Protein AF-A0A3C0Z2P7-F1 (afdb_monomer_lite)

Radius of gyration: 19.49 Å; chains: 1; bounding box: 32×28×51 Å

Secondary structure (DSSP, 8-state):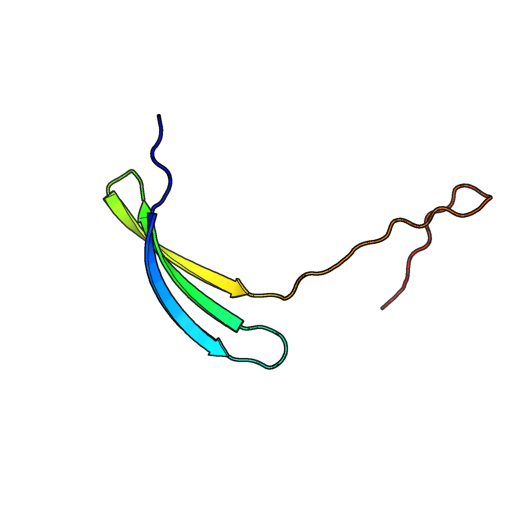
-PPPPEEEEEEEEEE-SS-EEEEEEEE-TTS-EEEEEEEE---------B-TTSPBP----

Foldseek 3Di:
DQDDWAFDDKDWPADDPAWTWMKTWTQHSVRDIDIDTDIDGDDDDDDFDADPVRDTDDDDD

pLDDT: mean 94.74, std 8.0, range [50.16, 98.44]

Structure (mmCIF, N/CA/C/O backbone):
data_AF-A0A3C0Z2P7-F1
#
_entry.id   AF-A0A3C0Z2P7-F1
#
loop_
_atom_site.group_PDB
_atom_site.id
_atom_site.type_symbol
_atom_site.label_atom_id
_atom_site.label_alt_id
_atom_site.label_comp_id
_atom_site.label_asym_id
_atom_site.label_entity_id
_atom_site.label_seq_id
_atom_site.pdbx_PDB_ins_code
_atom_site.Cartn_x
_atom_site.Cartn_y
_atom_site.Cartn_z
_atom_site.occupancy
_atom_site.B_iso_or_equiv
_atom_site.auth_seq_id
_atom_site.auth_comp_id
_atom_site.auth_asym_id
_atom_site.auth_atom_id
_atom_site.pdbx_PDB_model_num
ATOM 1 N N . MET A 1 1 ? 7.980 17.334 22.831 1.00 50.16 1 MET A N 1
ATOM 2 C CA . MET A 1 1 ? 7.907 16.138 21.969 1.00 50.16 1 MET A CA 1
ATOM 3 C C . MET A 1 1 ? 6.439 15.787 21.824 1.00 50.16 1 MET A C 1
ATOM 5 O O . MET A 1 1 ? 5.808 15.502 22.833 1.00 50.16 1 MET A O 1
ATOM 9 N N . THR A 1 2 ? 5.868 15.928 20.630 1.00 63.62 2 THR A N 1
ATOM 10 C CA . THR A 1 2 ? 4.492 15.492 20.353 1.00 63.62 2 THR A CA 1
ATOM 11 C C . THR A 1 2 ? 4.506 13.968 20.362 1.00 63.62 2 THR A C 1
ATOM 13 O O . THR A 1 2 ? 5.304 13.383 19.637 1.00 63.62 2 THR A O 1
ATOM 16 N N . GLN A 1 3 ? 3.727 13.330 21.236 1.00 73.00 3 GLN A N 1
ATOM 17 C CA . GLN A 1 3 ? 3.628 11.869 21.230 1.00 73.00 3 GLN A CA 1
ATOM 18 C C . GLN A 1 3 ? 3.032 11.415 19.891 1.00 73.00 3 GLN A C 1
ATOM 20 O O . GLN A 1 3 ? 2.237 12.143 19.295 1.00 73.00 3 GLN A O 1
ATOM 25 N N . GLU A 1 4 ? 3.440 10.252 19.396 1.00 87.12 4 GLU A N 1
ATOM 26 C CA . GLU A 1 4 ? 2.876 9.668 18.178 1.00 87.12 4 GLU A CA 1
ATOM 27 C C . GLU A 1 4 ? 1.552 8.955 18.499 1.00 87.12 4 GLU A C 1
ATOM 29 O O . GLU A 1 4 ? 1.373 8.485 19.627 1.00 87.12 4 GLU A O 1
ATOM 34 N N . PRO A 1 5 ? 0.597 8.887 17.554 1.00 91.75 5 PRO A N 1
ATOM 35 C CA . PRO A 1 5 ? -0.614 8.100 17.746 1.00 91.75 5 PRO A CA 1
ATOM 36 C C . PRO A 1 5 ? -0.265 6.628 18.005 1.00 91.75 5 PRO A C 1
ATOM 38 O O . PRO A 1 5 ? 0.520 6.025 17.275 1.00 91.75 5 PRO A O 1
ATOM 41 N N . GLN A 1 6 ? -0.864 6.045 19.042 1.00 96.06 6 GLN A N 1
ATOM 42 C CA . GLN A 1 6 ? -0.603 4.668 19.455 1.00 96.06 6 GLN A CA 1
ATOM 43 C C . GLN A 1 6 ? -1.707 3.743 18.943 1.00 96.06 6 GLN A C 1
ATOM 45 O O . GLN A 1 6 ? -2.880 3.973 19.226 1.00 96.06 6 GLN A O 1
ATOM 50 N N . LEU A 1 7 ? -1.353 2.664 18.241 1.00 97.06 7 LEU A N 1
ATOM 51 C CA . LEU A 1 7 ? -2.310 1.616 17.881 1.00 97.06 7 LEU A CA 1
ATOM 52 C C . LEU A 1 7 ? -2.804 0.893 19.143 1.00 97.06 7 LEU A C 1
ATOM 54 O O . LEU A 1 7 ? -1.998 0.357 19.903 1.00 97.06 7 LEU A O 1
ATOM 58 N N . ILE A 1 8 ? -4.122 0.858 19.346 1.00 97.69 8 ILE A N 1
ATOM 59 C CA . ILE A 1 8 ? -4.753 0.228 20.519 1.00 97.69 8 ILE A CA 1
ATOM 60 C C . ILE A 1 8 ? -5.679 -0.936 20.154 1.00 97.69 8 ILE A C 1
ATOM 62 O O . ILE A 1 8 ? -5.914 -1.812 20.984 1.00 97.69 8 ILE A O 1
ATOM 66 N N . ARG A 1 9 ? -6.183 -0.994 18.916 1.00 98.00 9 ARG A N 1
ATOM 67 C CA . ARG A 1 9 ? -6.974 -2.125 18.415 1.00 98.00 9 ARG A CA 1
ATOM 68 C C . ARG A 1 9 ? -6.773 -2.291 16.919 1.00 98.00 9 ARG A C 1
ATOM 70 O O . ARG A 1 9 ? -6.683 -1.306 16.196 1.00 98.00 9 ARG A O 1
ATOM 77 N N . GLN A 1 10 ? -6.764 -3.538 16.468 1.00 97.56 10 GLN A N 1
ATOM 78 C CA . GLN A 1 10 ? -6.638 -3.891 15.061 1.00 97.56 10 GLN A CA 1
ATOM 79 C C . GLN A 1 10 ? -7.666 -4.970 14.722 1.00 97.56 10 GLN A C 1
ATOM 81 O O . GLN A 1 10 ? -7.773 -5.965 15.439 1.00 97.56 10 GLN A O 1
ATOM 86 N N . GLU A 1 11 ? -8.425 -4.792 13.645 1.00 98.00 11 GLU A N 1
ATOM 87 C CA . GLU A 1 11 ? -9.432 -5.761 13.212 1.00 98.00 11 GLU A CA 1
ATOM 88 C C . GLU A 1 11 ? -9.429 -5.910 11.690 1.00 98.00 11 GLU A C 1
ATOM 90 O O . GLU A 1 11 ? -9.604 -4.934 10.968 1.00 98.00 11 GLU A O 1
ATOM 95 N N . LYS A 1 12 ? -9.283 -7.137 11.181 1.00 97.38 12 LYS A N 1
ATOM 96 C CA . LYS A 1 12 ? -9.443 -7.408 9.748 1.00 97.38 12 LYS A CA 1
ATOM 97 C C . LYS A 1 12 ? -10.936 -7.504 9.418 1.00 97.38 12 LYS A C 1
ATOM 99 O O . LYS A 1 12 ? -11.629 -8.361 9.959 1.00 97.38 12 LYS A O 1
ATOM 104 N N . LYS A 1 13 ? -11.429 -6.621 8.547 1.00 97.88 13 LYS A N 1
ATOM 105 C CA . LYS A 1 13 ? -12.832 -6.586 8.093 1.00 97.88 13 LYS A CA 1
ATOM 106 C C . LYS A 1 13 ? -13.055 -7.339 6.787 1.00 97.88 13 LYS A C 1
ATOM 108 O O . LYS A 1 13 ? -14.161 -7.816 6.555 1.00 97.88 13 LYS A O 1
ATOM 113 N N . PHE A 1 14 ? -12.026 -7.450 5.954 1.00 98.06 14 PHE A N 1
ATOM 114 C CA . PHE A 1 14 ? -12.084 -8.179 4.692 1.00 98.06 14 PHE A CA 1
ATOM 115 C C . PHE A 1 14 ? -10.734 -8.832 4.391 1.00 98.06 14 PHE A C 1
ATOM 117 O O . PHE A 1 14 ? -9.691 -8.209 4.598 1.00 98.06 14 PHE A O 1
ATOM 124 N N . ASP A 1 15 ? -10.778 -10.072 3.904 1.00 96.69 15 ASP A N 1
ATOM 125 C CA . ASP A 1 15 ? -9.617 -10.850 3.466 1.00 96.69 15 ASP A CA 1
ATOM 126 C C . ASP A 1 15 ? -9.859 -11.294 2.022 1.00 96.69 15 ASP A C 1
ATOM 128 O O . ASP A 1 15 ? -10.779 -12.071 1.747 1.00 96.69 15 ASP A O 1
ATOM 132 N N . GLY A 1 16 ? -9.110 -10.704 1.097 1.00 95.19 16 GLY A N 1
ATOM 133 C CA . GLY A 1 16 ? -9.331 -10.839 -0.334 1.00 95.19 16 GLY A CA 1
ATOM 134 C C . GLY A 1 16 ? -8.100 -11.361 -1.058 1.00 95.19 16 GLY A C 1
ATOM 135 O O . GLY A 1 16 ? -6.981 -11.308 -0.566 1.00 95.19 16 GLY A O 1
ATOM 136 N N . ALA A 1 17 ? -8.295 -11.822 -2.294 1.00 93.44 17 ALA A N 1
ATOM 137 C CA . ALA A 1 17 ? -7.196 -12.350 -3.105 1.00 93.44 17 ALA A CA 1
ATOM 138 C C . ALA A 1 17 ? -6.171 -11.283 -3.547 1.00 93.44 17 ALA A C 1
ATOM 140 O O . ALA A 1 17 ? -5.060 -11.638 -3.925 1.00 93.44 17 ALA A O 1
ATOM 141 N N . ILE A 1 18 ? -6.552 -9.999 -3.555 1.00 92.44 18 ILE A N 1
ATOM 142 C CA . ILE A 1 18 ? -5.719 -8.890 -4.063 1.00 92.44 18 ILE A CA 1
ATOM 143 C C . ILE A 1 18 ? -5.471 -7.827 -2.984 1.00 92.44 18 ILE A C 1
ATOM 145 O O . ILE A 1 18 ? -4.376 -7.278 -2.904 1.00 92.44 18 ILE A O 1
ATOM 149 N N . VAL A 1 19 ? -6.480 -7.523 -2.163 1.00 96.25 19 VAL A N 1
ATOM 150 C CA . VAL A 1 19 ? -6.411 -6.506 -1.105 1.00 96.25 19 VAL A CA 1
ATOM 151 C C . VAL A 1 19 ? -7.093 -7.007 0.160 1.00 96.25 19 VAL A C 1
ATOM 153 O O . VAL A 1 19 ? -8.083 -7.739 0.078 1.00 96.25 19 VAL A O 1
ATOM 156 N N . ASN A 1 20 ? -6.613 -6.533 1.310 1.00 96.94 20 ASN A N 1
ATOM 157 C CA . ASN A 1 20 ? -7.258 -6.737 2.607 1.00 96.94 20 ASN A CA 1
ATOM 158 C C . ASN A 1 20 ? -7.714 -5.398 3.187 1.00 96.94 20 ASN A C 1
ATOM 160 O O . ASN A 1 20 ? -7.056 -4.375 2.994 1.00 96.94 20 ASN A O 1
ATOM 164 N N . LEU A 1 21 ? -8.829 -5.408 3.921 1.00 97.69 21 LEU A N 1
ATOM 165 C CA . LEU A 1 21 ? -9.288 -4.244 4.679 1.00 97.69 21 LEU A CA 1
ATOM 166 C C . LEU A 1 21 ? -9.079 -4.495 6.163 1.00 97.69 21 LEU A C 1
ATOM 168 O O . LEU A 1 21 ? -9.649 -5.428 6.741 1.00 97.69 21 LEU A O 1
ATOM 172 N N . ARG A 1 22 ? -8.317 -3.608 6.787 1.00 97.94 22 ARG A N 1
ATOM 173 C CA . ARG A 1 22 ? -8.067 -3.585 8.218 1.00 97.94 22 ARG A CA 1
ATOM 174 C C . ARG A 1 22 ? -8.616 -2.298 8.814 1.00 97.94 22 ARG A C 1
ATOM 176 O O . ARG A 1 22 ? -8.552 -1.248 8.192 1.00 97.94 22 ARG A O 1
ATOM 183 N N . VAL A 1 23 ? -9.176 -2.381 10.009 1.00 98.25 23 VAL A N 1
ATOM 184 C CA . VAL A 1 23 ? -9.657 -1.234 10.771 1.00 98.25 23 VAL A CA 1
ATOM 185 C C . VAL A 1 23 ? -8.814 -1.109 12.028 1.00 98.25 23 VAL A C 1
ATOM 187 O O . VAL A 1 23 ? -8.837 -1.990 12.892 1.00 98.25 23 VAL A O 1
ATOM 190 N N . ASP A 1 24 ? -8.086 -0.003 12.112 1.00 98.06 24 ASP A N 1
ATOM 191 C CA . ASP A 1 24 ? -7.180 0.319 13.204 1.00 98.06 24 ASP A CA 1
ATOM 192 C C . ASP A 1 24 ? -7.840 1.366 14.097 1.00 98.06 24 ASP A C 1
ATOM 194 O O . ASP A 1 24 ? -8.251 2.426 13.627 1.00 98.06 24 ASP A O 1
ATOM 198 N N . THR A 1 25 ? -7.929 1.099 15.395 1.00 98.19 25 THR A N 1
ATOM 199 C CA . THR A 1 25 ? -8.255 2.123 16.390 1.00 98.19 25 THR A CA 1
ATOM 200 C C . THR A 1 25 ? -6.956 2.597 17.020 1.00 98.19 25 THR A C 1
ATOM 202 O O . THR A 1 25 ? -6.163 1.783 17.506 1.00 98.19 25 THR A O 1
ATOM 205 N N . VAL A 1 26 ? -6.740 3.910 17.025 1.00 97.75 26 VAL A N 1
ATOM 206 C CA . VAL A 1 26 ? -5.554 4.543 17.606 1.00 97.75 26 VAL A CA 1
ATOM 207 C C . VAL A 1 26 ? -5.943 5.516 18.712 1.00 97.75 26 VAL A C 1
ATOM 209 O O . VAL A 1 26 ? -6.958 6.2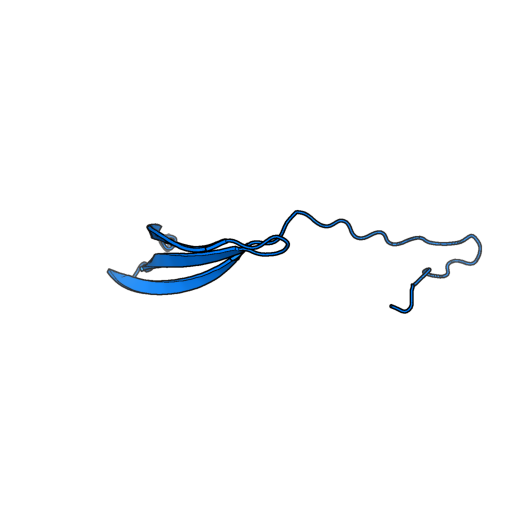08 18.618 1.00 97.75 26 VAL A O 1
ATOM 212 N N . LEU A 1 27 ? -5.102 5.601 19.739 1.00 97.62 27 LEU A N 1
ATOM 213 C CA . LEU A 1 27 ? -5.141 6.655 20.739 1.00 97.62 27 LEU A CA 1
ATOM 214 C C . LEU A 1 27 ? -4.319 7.843 20.235 1.00 97.62 27 LEU A C 1
ATOM 216 O O . LEU A 1 27 ? -3.113 7.733 20.008 1.00 97.62 27 LEU A O 1
ATOM 220 N N . LEU A 1 28 ? -4.976 8.981 20.044 1.00 95.62 28 LEU A N 1
ATOM 221 C CA . LEU A 1 28 ? -4.331 10.223 19.644 1.00 95.62 28 LEU A CA 1
ATOM 222 C C . LEU A 1 28 ? -3.626 10.891 20.839 1.00 95.62 28 LEU A C 1
ATOM 224 O O . LEU A 1 28 ? -4.016 10.678 21.988 1.00 95.62 28 LEU A O 1
ATOM 228 N N . PRO A 1 29 ? -2.661 11.799 20.600 1.00 94.50 29 PRO A N 1
ATOM 229 C CA . PRO A 1 29 ? -1.921 12.477 21.675 1.00 94.50 29 PRO A CA 1
ATOM 230 C C . PRO A 1 29 ? -2.790 13.345 22.595 1.00 94.50 29 PRO A C 1
ATOM 232 O O . PRO A 1 29 ? -2.386 13.689 23.701 1.00 94.50 29 PRO A O 1
ATOM 235 N N . ASN A 1 30 ? -3.990 13.714 22.140 1.00 93.81 30 ASN A N 1
ATOM 236 C CA . ASN A 1 30 ? -4.992 14.428 22.932 1.00 93.81 30 ASN A CA 1
ATOM 237 C C . ASN A 1 30 ? -5.872 13.490 23.788 1.00 93.81 30 ASN A C 1
ATOM 239 O O . ASN A 1 30 ? -6.864 13.946 24.353 1.00 93.81 30 ASN A O 1
ATOM 243 N N . GLY A 1 31 ? -5.552 12.194 23.846 1.00 94.81 31 GLY A N 1
ATOM 244 C CA . GLY A 1 31 ? -6.288 11.176 24.595 1.00 94.81 31 GLY A CA 1
ATOM 245 C C . GLY A 1 31 ? -7.587 10.704 23.938 1.00 94.81 31 GLY A C 1
ATOM 246 O O . GLY A 1 31 ? -8.300 9.899 24.529 1.00 94.81 31 GLY A O 1
ATOM 247 N N . ARG A 1 32 ? -7.928 11.191 22.739 1.00 96.50 32 ARG A N 1
ATOM 248 C CA . ARG A 1 32 ? -9.118 10.740 22.005 1.00 96.50 32 ARG A CA 1
ATOM 249 C C . ARG A 1 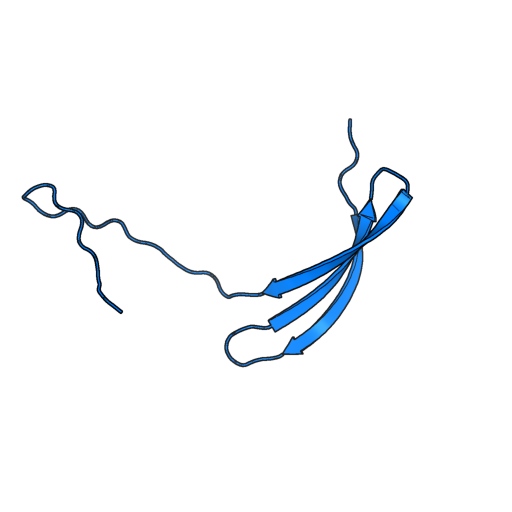32 ? -8.793 9.532 21.143 1.00 96.50 32 ARG A C 1
ATOM 251 O O . ARG A 1 32 ? -7.709 9.443 20.575 1.00 96.50 32 ARG A O 1
ATOM 258 N N . GLU A 1 33 ? -9.768 8.654 20.977 1.00 97.69 33 GLU A N 1
ATOM 259 C CA . GLU A 1 33 ? -9.672 7.558 20.019 1.00 97.69 33 GLU A CA 1
ATOM 260 C C . GLU A 1 33 ? -10.085 8.018 18.618 1.00 97.69 33 GLU A C 1
ATOM 262 O O . GLU A 1 33 ? -11.003 8.828 18.448 1.00 97.69 33 GLU A O 1
ATOM 267 N N . ALA A 1 34 ? -9.404 7.484 17.610 1.00 96.94 34 ALA A N 1
ATOM 268 C CA . ALA A 1 34 ? -9.758 7.623 16.205 1.00 96.94 34 ALA A CA 1
ATOM 269 C C . ALA A 1 34 ? -9.694 6.257 15.521 1.00 96.94 34 ALA A C 1
ATOM 271 O O . ALA A 1 34 ? -8.936 5.383 15.934 1.00 96.94 34 ALA A O 1
ATOM 272 N N . THR A 1 35 ? -10.495 6.078 14.474 1.00 97.44 35 THR A N 1
ATOM 273 C CA . THR A 1 35 ? -10.527 4.845 13.682 1.00 97.44 35 THR A CA 1
ATOM 274 C C . THR A 1 35 ? -10.053 5.131 12.262 1.00 97.44 35 THR A C 1
ATOM 276 O O . THR A 1 35 ? -10.483 6.115 11.662 1.00 97.44 35 THR A O 1
ATOM 279 N N . PHE A 1 36 ? -9.184 4.272 11.738 1.00 97.19 36 PHE A N 1
ATOM 280 C CA . PHE A 1 36 ? -8.651 4.318 10.382 1.00 97.19 36 PHE A CA 1
ATOM 281 C C . PHE A 1 36 ? -9.030 3.042 9.635 1.00 97.19 36 PHE A C 1
ATOM 283 O O . PHE A 1 36 ? -8.807 1.940 10.131 1.00 97.19 36 PHE A O 1
ATOM 290 N N . GLU A 1 37 ? -9.569 3.193 8.430 1.00 97.94 37 GLU A N 1
ATOM 291 C CA . GLU A 1 37 ? -9.707 2.098 7.472 1.00 97.94 37 GLU A CA 1
ATOM 292 C C . GLU A 1 37 ? -8.433 2.028 6.626 1.00 97.94 37 GLU A C 1
ATOM 294 O O . GLU A 1 37 ? -8.085 2.971 5.915 1.00 97.94 37 GLU A O 1
ATOM 299 N N . VAL A 1 38 ? -7.710 0.921 6.740 1.00 97.12 38 VAL A N 1
ATOM 300 C CA . VAL A 1 38 ? -6.422 0.674 6.098 1.00 97.12 38 VAL A CA 1
ATOM 301 C C . VAL A 1 38 ? -6.611 -0.397 5.031 1.00 97.12 38 VAL A C 1
ATOM 303 O O . VAL A 1 38 ? -6.929 -1.547 5.337 1.00 97.12 38 VAL A O 1
ATOM 306 N N . VAL A 1 39 ? -6.397 -0.020 3.770 1.00 97.31 39 VAL A N 1
ATOM 307 C CA . VAL A 1 39 ? -6.315 -0.973 2.658 1.00 97.31 39 VAL A CA 1
ATOM 308 C C . VAL A 1 39 ? -4.884 -1.487 2.582 1.00 97.31 39 VAL A C 1
ATOM 310 O O . VAL A 1 39 ? -3.965 -0.750 2.225 1.00 97.31 39 VAL A O 1
ATOM 313 N N . GLU A 1 40 ? -4.689 -2.750 2.936 1.00 95.69 40 GLU A N 1
ATOM 314 C CA . GLU A 1 40 ? -3.394 -3.410 2.822 1.00 95.69 40 GLU A CA 1
ATOM 315 C C . GLU A 1 40 ? -3.193 -3.861 1.371 1.00 95.69 40 GLU A C 1
ATOM 317 O O . GLU A 1 40 ? -4.033 -4.572 0.809 1.00 95.69 40 GLU A O 1
ATOM 322 N N . HIS A 1 41 ? -2.075 -3.446 0.773 1.00 92.69 41 HIS A N 1
ATOM 323 C CA . HIS A 1 41 ? -1.657 -3.862 -0.561 1.00 92.69 41 HIS A CA 1
ATOM 324 C C . HIS A 1 41 ? -0.243 -4.448 -0.514 1.00 92.69 41 HIS A C 1
ATOM 326 O O . HIS A 1 41 ? 0.603 -4.014 0.272 1.00 92.69 41 HIS A O 1
ATOM 332 N N . GLU A 1 42 ? 0.021 -5.426 -1.375 1.00 90.31 42 GLU A N 1
ATOM 333 C CA . GLU A 1 42 ? 1.351 -6.015 -1.506 1.00 90.31 42 GLU A CA 1
ATOM 334 C C . GLU A 1 42 ? 2.364 -5.025 -2.085 1.00 90.31 42 GLU A C 1
ATOM 336 O O . GLU A 1 42 ? 2.018 -4.068 -2.784 1.00 90.31 42 GLU A O 1
ATOM 341 N N . LYS A 1 43 ? 3.646 -5.264 -1.804 1.00 92.75 43 LYS A N 1
ATOM 342 C CA . LYS A 1 43 ? 4.733 -4.396 -2.275 1.00 92.75 43 LYS A CA 1
ATOM 343 C C . LYS A 1 43 ? 4.715 -4.293 -3.802 1.00 92.75 43 LYS A C 1
ATOM 345 O O . LYS A 1 43 ? 4.644 -5.300 -4.500 1.00 92.75 43 LYS A O 1
ATOM 350 N N . ALA A 1 44 ? 4.855 -3.072 -4.306 1.00 93.75 44 ALA A N 1
ATOM 351 C CA . ALA A 1 44 ? 4.967 -2.787 -5.729 1.00 93.75 44 ALA A CA 1
ATOM 352 C C . ALA A 1 44 ? 6.340 -2.186 -6.051 1.00 93.75 44 ALA A C 1
ATOM 354 O O . ALA A 1 44 ? 6.996 -1.600 -5.188 1.00 93.75 44 ALA A O 1
ATOM 355 N N . VAL A 1 45 ? 6.76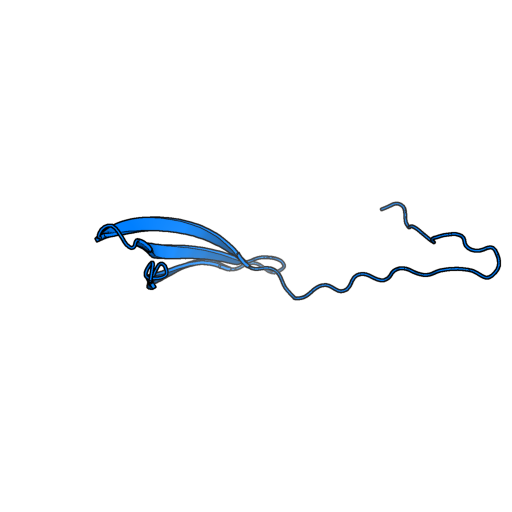0 -2.325 -7.307 1.00 97.06 45 VAL A N 1
ATOM 356 C CA . VAL A 1 45 ? 7.984 -1.716 -7.837 1.00 97.06 45 VAL A CA 1
ATOM 357 C C . VAL A 1 45 ? 7.604 -0.793 -8.983 1.00 97.06 45 VAL A C 1
ATOM 359 O O . VAL A 1 45 ? 6.744 -1.123 -9.796 1.00 97.06 45 VAL A O 1
ATOM 362 N N . VAL A 1 46 ? 8.271 0.356 -9.048 1.00 97.12 46 VAL A N 1
ATOM 363 C CA . VAL A 1 46 ? 8.193 1.290 -10.171 1.00 97.12 46 VAL A CA 1
ATOM 364 C C . VAL A 1 46 ? 9.580 1.396 -10.789 1.00 97.12 46 VAL A C 1
ATOM 366 O O . VAL A 1 46 ? 10.581 1.426 -10.074 1.00 97.12 46 VAL A O 1
ATOM 369 N N . ILE A 1 47 ? 9.634 1.434 -12.117 1.00 97.56 47 ILE A N 1
ATOM 370 C CA . ILE A 1 47 ? 10.869 1.550 -12.893 1.00 97.56 47 ILE A CA 1
ATOM 371 C C . ILE A 1 47 ? 10.762 2.818 -13.738 1.00 97.56 47 ILE A C 1
ATOM 373 O O . ILE A 1 47 ? 9.716 3.069 -14.333 1.00 97.56 47 ILE A O 1
ATOM 377 N N . VAL A 1 48 ? 11.847 3.593 -13.801 1.00 97.94 48 VAL A N 1
ATOM 378 C CA . VAL A 1 48 ? 11.993 4.735 -14.717 1.00 97.94 48 VAL A CA 1
ATOM 379 C C . VAL A 1 48 ? 13.047 4.367 -15.766 1.00 97.94 48 VAL A C 1
ATOM 381 O O . VAL A 1 48 ? 14.232 4.627 -15.557 1.00 97.94 48 VAL A O 1
ATOM 384 N N . PRO A 1 49 ? 12.659 3.671 -16.846 1.00 98.00 49 PRO A N 1
ATOM 385 C CA . PRO A 1 49 ?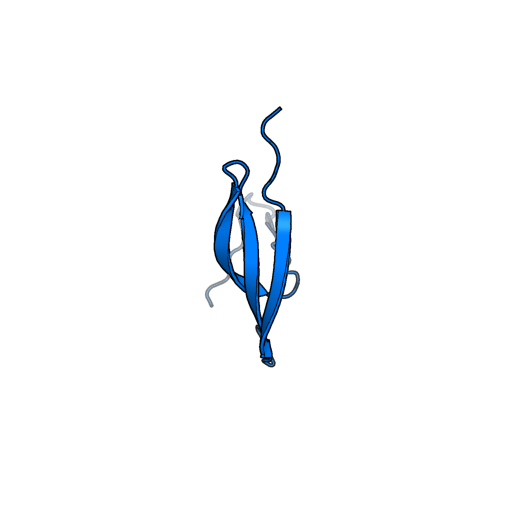 13.578 3.335 -17.925 1.00 98.00 49 PRO A CA 1
ATOM 386 C C . PRO A 1 49 ? 13.874 4.572 -18.781 1.00 98.00 49 PRO A C 1
ATOM 388 O O . PRO A 1 49 ? 12.948 5.267 -19.201 1.00 98.00 49 PRO A O 1
ATOM 391 N N . ILE A 1 50 ? 15.160 4.806 -19.049 1.00 98.31 50 ILE A N 1
ATOM 392 C CA . ILE A 1 50 ? 15.654 5.854 -19.949 1.00 98.31 50 ILE A CA 1
ATOM 393 C C . ILE A 1 50 ? 16.315 5.160 -21.141 1.00 98.31 50 ILE A C 1
ATOM 395 O O . ILE A 1 50 ? 17.144 4.267 -20.940 1.00 98.31 50 ILE A O 1
ATOM 399 N N . ASP A 1 51 ? 15.905 5.509 -22.359 1.00 98.12 51 ASP A N 1
ATOM 400 C CA . ASP A 1 51 ? 16.509 4.973 -23.582 1.00 98.12 51 ASP A CA 1
ATOM 401 C C . ASP A 1 51 ? 17.767 5.756 -24.012 1.00 98.12 51 ASP A C 1
ATOM 403 O O . ASP A 1 51 ? 18.244 6.642 -23.307 1.00 98.12 51 ASP A O 1
ATOM 407 N N . ALA A 1 52 ? 18.358 5.389 -25.152 1.00 98.38 52 ALA A N 1
ATOM 408 C CA . ALA A 1 52 ? 19.576 6.028 -25.656 1.00 98.38 52 ALA A CA 1
ATOM 409 C C . ALA A 1 52 ? 19.365 7.471 -26.157 1.00 98.38 52 ALA A C 1
ATOM 411 O O . ALA A 1 52 ? 20.348 8.188 -26.335 1.00 98.38 52 ALA A O 1
ATOM 412 N N . ASP A 1 53 ? 18.111 7.875 -26.375 1.00 98.44 53 ASP A N 1
ATOM 413 C CA . ASP A 1 53 ? 17.706 9.201 -26.846 1.00 98.44 53 ASP A CA 1
ATOM 414 C C . ASP A 1 53 ? 17.146 10.061 -25.687 1.00 98.44 53 ASP A C 1
ATOM 416 O O . ASP A 1 53 ? 16.470 11.063 -25.923 1.00 98.44 53 ASP A O 1
ATOM 420 N N . ASP A 1 54 ? 17.414 9.669 -24.433 1.00 98.06 54 ASP A N 1
ATOM 421 C CA . ASP A 1 54 ? 16.947 10.314 -23.196 1.00 98.06 54 ASP A CA 1
ATOM 422 C C . ASP A 1 54 ? 15.412 10.348 -23.015 1.00 98.06 54 ASP A C 1
ATOM 424 O O . ASP A 1 54 ? 14.879 11.148 -22.237 1.00 98.06 54 ASP A O 1
ATOM 428 N N . ASN A 1 55 ? 14.664 9.454 -23.672 1.00 98.25 55 ASN A N 1
ATOM 429 C CA . ASN A 1 55 ? 13.217 9.355 -23.468 1.00 98.25 55 ASN A CA 1
ATOM 430 C C . ASN A 1 55 ? 12.865 8.447 -22.283 1.00 98.25 55 ASN A C 1
ATOM 432 O O . ASN A 1 55 ? 13.507 7.425 -22.035 1.00 98.25 55 ASN A O 1
ATOM 436 N N . VAL A 1 56 ? 11.763 8.772 -21.598 1.00 98.38 56 VAL A N 1
ATOM 437 C CA . VAL A 1 56 ? 11.165 7.911 -20.565 1.00 98.38 56 VAL A CA 1
ATOM 438 C C . VAL A 1 56 ? 10.156 6.962 -21.203 1.00 98.38 56 VAL A C 1
ATOM 440 O O . VAL A 1 56 ? 9.166 7.409 -21.789 1.00 98.38 56 VAL A O 1
ATOM 443 N N . LEU A 1 57 ? 10.360 5.650 -21.048 1.00 97.75 57 LEU A N 1
ATOM 444 C CA . LEU A 1 57 ? 9.410 4.662 -21.569 1.00 97.75 57 LEU A CA 1
ATOM 445 C C . LEU A 1 57 ? 8.218 4.500 -20.619 1.00 97.75 57 LEU A C 1
ATOM 447 O O . LEU A 1 57 ? 8.378 4.236 -19.427 1.00 97.75 57 LEU A O 1
ATOM 451 N N . LEU A 1 58 ? 7.013 4.616 -21.175 1.00 98.12 58 LEU A N 1
ATOM 452 C CA . LEU A 1 58 ? 5.741 4.445 -20.474 1.00 98.12 58 LEU A CA 1
ATOM 453 C C . LEU 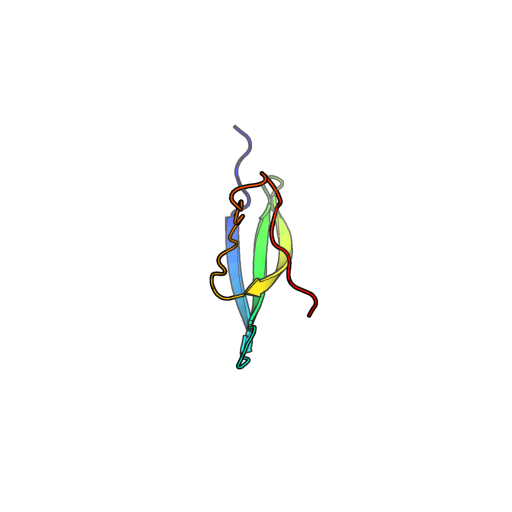A 1 58 ? 4.927 3.316 -21.117 1.00 98.12 58 LEU A C 1
ATOM 455 O O . LEU A 1 58 ? 5.107 2.989 -22.289 1.00 98.12 58 LEU A O 1
ATOM 459 N N . VAL A 1 59 ? 3.984 2.755 -20.361 1.00 97.25 59 VAL A N 1
ATOM 460 C CA . VAL A 1 59 ? 2.986 1.799 -20.865 1.00 97.25 59 VAL A CA 1
ATOM 461 C C . VAL A 1 59 ? 1.589 2.419 -20.820 1.00 97.25 59 VAL A C 1
ATOM 463 O O . VAL A 1 59 ? 1.304 3.258 -19.966 1.00 97.25 59 VAL A O 1
ATOM 466 N N . ARG A 1 60 ? 0.698 1.991 -21.722 1.00 96.56 60 ARG A N 1
ATOM 467 C CA . ARG A 1 60 ? -0.742 2.282 -21.650 1.00 96.56 60 ARG A CA 1
ATOM 468 C C . ARG A 1 60 ? -1.467 1.007 -21.225 1.00 96.56 60 ARG A C 1
ATOM 470 O O . ARG A 1 60 ? -1.498 0.057 -22.004 1.00 96.56 60 ARG A O 1
ATOM 477 N N . GLN A 1 61 ? -2.001 1.001 -20.006 1.00 92.19 61 GLN A N 1
ATOM 478 C CA . GLN A 1 61 ? -2.878 -0.054 -19.486 1.00 92.19 61 GLN A CA 1
ATOM 479 C C . GLN A 1 61 ? -4.351 0.295 -19.681 1.00 92.19 61 GLN A C 1
ATOM 481 O O . GLN A 1 61 ? -4.672 1.506 -19.734 1.00 92.19 61 GLN A O 1
#

Sequence (61 aa):
MTQEPQLIRQEKKFDGAIVNLRVDTVLLPNGREATFEVVEHEKAVVIVPIDADDNVLLVRQ